Protein AF-C5CED4-F1 (afdb_monomer_lite)

Radius of gyration: 12.32 Å; chains: 1; bounding box: 42×23×26 Å

Sequence (90 aa):
MDDVLDLDAVIVVAQSEAYNCAKLLRNNDIFCKLFPTPPSVFPGCSLALAVSSLKLQKAMQILRNEDMKVIKYSYLEGNIIESFYESSWY

Secondary structure (DSSP, 8-state):
---GGG--EEEEE-TTTHHHHHHHHHHTT--EEEEEPPTTTSSSS-EEEEE-HHHHHHHHHHHHHTT--EEEEEE-SS-TTHHHHTT---

Structure (mmCIF, N/CA/C/O backbone):
data_AF-C5CED4-F1
#
_entry.id   AF-C5CED4-F1
#
loop_
_atom_site.group_PDB
_atom_site.id
_atom_site.type_symbol
_atom_site.label_atom_id
_atom_site.label_alt_id
_atom_site.label_comp_id
_atom_site.label_asym_id
_atom_site.label_entity_id
_atom_site.label_seq_id
_atom_site.pdbx_PDB_ins_code
_atom_site.Cartn_x
_atom_site.Cartn_y
_atom_site.Cartn_z
_atom_site.occupancy
_atom_site.B_iso_or_equiv
_atom_site.auth_seq_id
_atom_site.auth_comp_id
_atom_site.auth_asym_id
_atom_site.auth_atom_id
_atom_site.pdbx_PDB_model_num
ATOM 1 N N . MET A 1 1 ? 0.614 -10.362 -14.230 1.00 55.75 1 MET A N 1
ATOM 2 C CA . MET A 1 1 ? 0.859 -10.741 -12.826 1.00 55.75 1 MET A CA 1
ATOM 3 C C . MET A 1 1 ? 1.641 -9.573 -12.273 1.00 55.75 1 MET A C 1
ATOM 5 O O . MET A 1 1 ? 2.700 -9.325 -12.824 1.00 55.75 1 MET A O 1
ATOM 9 N N . ASP A 1 2 ? 1.059 -8.780 -11.373 1.00 68.94 2 ASP A N 1
ATOM 10 C CA . ASP A 1 2 ? 1.721 -7.557 -10.891 1.00 68.94 2 ASP A CA 1
ATOM 11 C C . ASP A 1 2 ? 2.927 -7.938 -10.022 1.00 68.94 2 ASP A C 1
ATOM 13 O O . ASP A 1 2 ? 2.810 -8.830 -9.172 1.00 68.94 2 ASP A O 1
ATOM 17 N N . ASP A 1 3 ? 4.062 -7.277 -10.235 1.00 83.62 3 ASP A N 1
ATOM 18 C CA . ASP A 1 3 ? 5.283 -7.454 -9.454 1.00 83.62 3 ASP A CA 1
ATOM 19 C C . ASP A 1 3 ? 5.412 -6.352 -8.385 1.00 83.62 3 ASP A C 1
ATOM 21 O O . ASP A 1 3 ? 4.745 -5.319 -8.414 1.00 83.62 3 ASP A O 1
ATOM 25 N N . VAL A 1 4 ? 6.280 -6.561 -7.396 1.00 82.75 4 VAL A N 1
ATOM 26 C CA . VAL A 1 4 ? 6.635 -5.542 -6.395 1.00 82.75 4 VAL A CA 1
ATOM 27 C C . VAL A 1 4 ? 7.229 -4.301 -7.055 1.00 82.75 4 VAL A C 1
ATOM 29 O O . VAL A 1 4 ? 7.045 -3.199 -6.546 1.00 82.75 4 VAL A O 1
ATOM 32 N N . LEU A 1 5 ? 7.917 -4.489 -8.182 1.00 86.50 5 LEU A N 1
ATOM 33 C CA . LEU A 1 5 ? 8.506 -3.411 -8.972 1.00 86.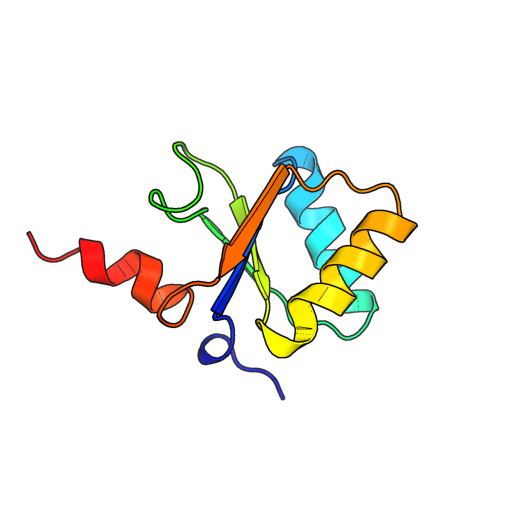50 5 LEU A CA 1
ATOM 34 C C . LEU A 1 5 ? 7.453 -2.505 -9.628 1.00 86.50 5 LEU A C 1
ATOM 36 O O . LEU A 1 5 ? 7.773 -1.372 -9.966 1.00 86.50 5 LEU A O 1
ATOM 40 N N . ASP A 1 6 ? 6.200 -2.956 -9.735 1.00 89.19 6 ASP A N 1
ATOM 41 C CA . ASP A 1 6 ? 5.091 -2.174 -10.299 1.00 89.19 6 ASP A CA 1
ATOM 42 C C . ASP A 1 6 ? 4.345 -1.340 -9.236 1.00 89.19 6 ASP A C 1
ATOM 44 O O . ASP A 1 6 ? 3.318 -0.720 -9.524 1.00 89.19 6 ASP A O 1
ATOM 48 N N . LEU A 1 7 ? 4.804 -1.368 -7.978 1.00 92.38 7 LEU A N 1
ATOM 49 C CA . LEU A 1 7 ? 4.189 -0.648 -6.865 1.00 92.38 7 LEU A CA 1
ATOM 50 C C . LEU A 1 7 ? 4.804 0.748 -6.732 1.00 92.38 7 LEU A C 1
ATOM 52 O O . LEU A 1 7 ? 5.818 0.923 -6.065 1.00 92.38 7 LEU A O 1
ATOM 56 N N . ASP A 1 8 ? 4.166 1.737 -7.338 1.00 93.12 8 ASP A N 1
ATOM 57 C CA . ASP A 1 8 ? 4.595 3.139 -7.452 1.00 93.12 8 ASP A CA 1
ATOM 58 C C . ASP A 1 8 ? 3.616 4.117 -6.767 1.00 93.12 8 ASP A C 1
ATOM 60 O O . ASP A 1 8 ? 3.717 5.335 -6.904 1.00 93.12 8 ASP A O 1
ATOM 64 N N . ALA A 1 9 ? 2.645 3.609 -6.006 1.00 93.56 9 ALA A N 1
ATOM 65 C CA . ALA A 1 9 ? 1.730 4.423 -5.217 1.00 93.56 9 ALA A CA 1
ATOM 66 C C . ALA A 1 9 ? 1.550 3.866 -3.805 1.00 93.56 9 ALA A C 1
ATOM 68 O O . ALA A 1 9 ? 1.579 2.658 -3.569 1.00 93.56 9 ALA A O 1
ATOM 69 N N . VAL A 1 10 ? 1.318 4.766 -2.852 1.00 93.81 10 VAL A N 1
ATOM 70 C CA . VAL A 1 10 ? 1.124 4.430 -1.441 1.00 93.81 10 VAL A CA 1
ATOM 71 C C . VAL A 1 10 ? -0.169 5.008 -0.897 1.00 93.81 10 VAL A C 1
ATOM 73 O O . VAL A 1 10 ? -0.521 6.156 -1.166 1.00 93.81 10 VAL A O 1
ATOM 76 N N . ILE A 1 11 ? -0.855 4.214 -0.080 1.00 94.69 11 ILE A N 1
ATOM 77 C CA . ILE A 1 11 ? -2.046 4.606 0.668 1.00 94.69 11 ILE A CA 1
ATOM 78 C C . ILE A 1 11 ? -1.736 4.449 2.155 1.00 94.69 11 ILE A C 1
ATOM 80 O O . ILE A 1 11 ? -1.457 3.353 2.642 1.00 94.69 11 ILE A O 1
ATOM 84 N N . VAL A 1 12 ? -1.788 5.558 2.879 1.00 93.19 12 VAL A N 1
ATOM 85 C CA . VAL A 1 12 ? -1.602 5.626 4.325 1.00 93.19 12 VAL A CA 1
ATOM 86 C C . VAL A 1 12 ? -2.968 5.517 4.989 1.00 93.19 12 VAL A C 1
ATOM 88 O O . VAL A 1 12 ? -3.862 6.331 4.745 1.00 93.19 12 VAL A O 1
ATOM 91 N N . VAL A 1 13 ? -3.114 4.517 5.848 1.00 92.81 13 VAL A N 1
ATOM 92 C CA . VAL A 1 13 ? -4.302 4.253 6.672 1.00 92.81 13 VAL A CA 1
ATOM 93 C C . VAL A 1 13 ? -3.889 4.202 8.142 1.00 92.81 13 VAL A C 1
ATOM 95 O O . VAL A 1 13 ? -2.699 4.286 8.460 1.00 92.81 13 VAL A O 1
ATOM 98 N N . ALA A 1 14 ? -4.845 4.065 9.061 1.00 90.12 14 ALA A N 1
ATOM 99 C CA . ALA A 1 14 ? -4.500 3.826 10.457 1.00 90.12 14 ALA A CA 1
ATOM 100 C C . ALA A 1 14 ? -3.681 2.529 10.586 1.00 90.12 14 ALA A C 1
ATOM 102 O O . ALA A 1 14 ? -4.011 1.506 9.986 1.00 90.12 14 ALA A O 1
ATOM 103 N N . GLN A 1 15 ? -2.615 2.544 11.390 1.00 88.94 15 GLN A N 1
ATOM 104 C CA . GLN A 1 15 ? -1.720 1.387 11.526 1.00 88.94 15 GLN A CA 1
ATOM 105 C C . GLN A 1 15 ? -2.453 0.131 12.023 1.00 88.94 15 GLN A C 1
ATOM 107 O O . GLN A 1 15 ? -2.156 -0.974 11.573 1.00 88.94 15 GLN A O 1
ATOM 112 N N . SER A 1 16 ? -3.452 0.306 12.893 1.00 90.56 16 SER A N 1
ATOM 113 C CA . SER A 1 16 ? -4.342 -0.760 13.366 1.00 90.56 16 SER A CA 1
ATOM 114 C C . SER A 1 16 ? -5.177 -1.403 12.252 1.00 90.56 16 SER A C 1
ATOM 116 O O . SER A 1 16 ? -5.617 -2.539 12.399 1.00 90.56 16 SER A O 1
ATOM 118 N N . GLU A 1 17 ? -5.388 -0.703 11.136 1.00 91.69 17 GLU A N 1
ATOM 119 C CA . GLU A 1 17 ? -6.234 -1.130 10.016 1.00 91.69 17 GLU A CA 1
ATOM 120 C C . GLU A 1 17 ? -5.426 -1.577 8.793 1.00 91.69 17 GLU A C 1
ATOM 122 O O . GLU A 1 17 ? -5.979 -2.210 7.894 1.00 91.69 17 GLU A O 1
ATOM 127 N N . ALA A 1 18 ? -4.117 -1.304 8.757 1.00 92.75 18 ALA A N 1
ATOM 128 C CA . ALA A 1 18 ? -3.254 -1.552 7.602 1.00 92.75 18 ALA A CA 1
ATOM 129 C C . ALA A 1 18 ? -3.328 -3.002 7.098 1.00 92.75 18 ALA A C 1
ATOM 131 O O . ALA A 1 18 ? -3.454 -3.246 5.897 1.00 92.75 18 ALA A O 1
ATOM 132 N N . TYR A 1 19 ? -3.320 -3.978 8.009 1.00 93.75 19 TYR A N 1
ATOM 133 C CA . TYR A 1 19 ? -3.444 -5.388 7.639 1.00 93.75 19 TYR A CA 1
ATOM 134 C C . TYR A 1 19 ? -4.817 -5.726 7.040 1.00 93.75 19 TYR A C 1
ATOM 136 O O . TYR A 1 19 ? -4.894 -6.409 6.016 1.00 93.75 19 TYR A O 1
ATOM 144 N N . ASN A 1 20 ? -5.897 -5.220 7.639 1.00 94.62 20 ASN A N 1
ATOM 145 C CA . ASN A 1 20 ? -7.258 -5.468 7.163 1.00 94.62 20 ASN A CA 1
ATOM 146 C C . ASN A 1 20 ? -7.492 -4.817 5.798 1.00 94.62 20 ASN A C 1
ATOM 148 O O . ASN A 1 20 ? -8.021 -5.467 4.899 1.00 94.62 20 ASN A O 1
ATOM 152 N N . CYS A 1 21 ? -7.004 -3.591 5.607 1.00 95.75 21 CYS A N 1
ATOM 153 C CA . CYS A 1 21 ? -7.030 -2.906 4.320 1.00 95.75 21 CYS A CA 1
ATOM 154 C C . CYS A 1 21 ? -6.249 -3.690 3.253 1.00 95.75 21 CYS A C 1
ATOM 156 O O . CY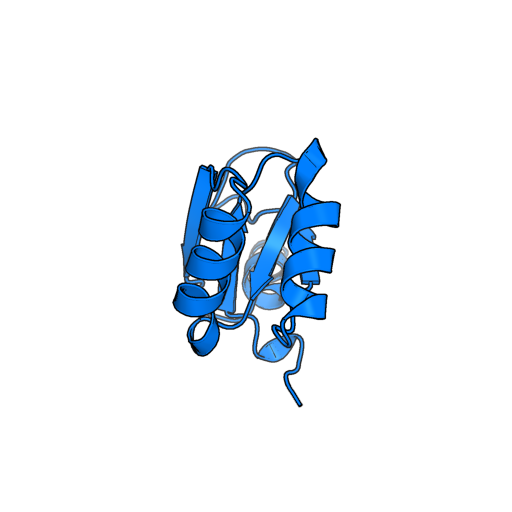S A 1 21 ? -6.751 -3.893 2.150 1.00 95.75 21 CYS A O 1
ATOM 158 N N . ALA A 1 22 ? -5.057 -4.208 3.578 1.00 95.62 22 ALA A N 1
ATOM 159 C CA . ALA A 1 22 ? -4.279 -5.026 2.645 1.00 95.62 22 ALA A CA 1
ATOM 160 C C . ALA A 1 22 ? -5.023 -6.308 2.249 1.00 95.62 22 ALA A C 1
ATOM 162 O O . ALA A 1 22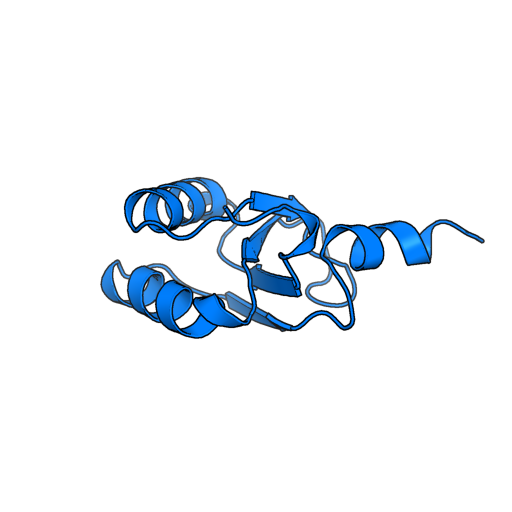 ? -5.049 -6.689 1.080 1.00 95.62 22 ALA A O 1
ATOM 163 N N . LYS A 1 23 ? -5.642 -6.983 3.222 1.00 95.75 23 LYS A N 1
ATOM 164 C CA . LYS A 1 23 ? -6.443 -8.185 2.972 1.00 95.75 23 LYS A CA 1
ATOM 165 C C . LYS A 1 23 ? -7.651 -7.874 2.088 1.00 95.75 23 LYS A C 1
ATOM 167 O O . LYS A 1 23 ? -7.910 -8.610 1.143 1.00 95.75 23 LYS A O 1
ATOM 172 N N . LEU A 1 24 ? -8.349 -6.777 2.365 1.00 96.19 24 LEU A N 1
ATOM 173 C CA . LEU A 1 24 ? -9.503 -6.331 1.592 1.00 96.19 24 LEU A CA 1
ATOM 174 C C . LEU A 1 24 ? -9.136 -6.048 0.128 1.00 96.19 24 LEU A C 1
ATOM 176 O O . LEU A 1 24 ? -9.821 -6.525 -0.774 1.00 96.19 24 LEU A O 1
ATOM 180 N N . LEU A 1 25 ? -8.036 -5.333 -0.116 1.00 96.00 25 LEU A N 1
ATOM 181 C CA . LEU A 1 25 ? -7.553 -5.054 -1.471 1.00 96.00 25 LEU A CA 1
ATOM 182 C C . LEU A 1 25 ? -7.200 -6.344 -2.223 1.00 96.00 25 LEU A C 1
ATOM 184 O O . LEU A 1 25 ? -7.632 -6.530 -3.360 1.00 96.00 25 LEU A O 1
ATOM 188 N N . ARG A 1 26 ? -6.499 -7.276 -1.567 1.00 95.12 26 ARG A N 1
ATOM 189 C CA . ARG A 1 26 ? -6.144 -8.577 -2.159 1.00 95.12 26 ARG A CA 1
ATOM 190 C C . ARG A 1 26 ? -7.363 -9.430 -2.489 1.00 95.12 26 ARG A C 1
ATOM 192 O O . ARG A 1 26 ? -7.387 -10.052 -3.542 1.00 95.12 26 ARG A O 1
ATOM 199 N N . ASN A 1 27 ? -8.381 -9.421 -1.629 1.00 96.00 27 ASN A N 1
ATOM 200 C CA . ASN A 1 27 ? -9.648 -10.113 -1.877 1.00 96.00 27 ASN A CA 1
ATOM 201 C C . ASN A 1 27 ? -10.432 -9.528 -3.068 1.00 96.00 27 ASN A C 1
ATOM 203 O O . ASN A 1 27 ? -11.351 -10.174 -3.556 1.00 96.00 27 ASN A O 1
ATOM 207 N N . ASN A 1 28 ? -10.079 -8.322 -3.524 1.00 95.00 28 ASN A N 1
ATOM 208 C CA . ASN A 1 28 ? -10.675 -7.633 -4.670 1.00 95.00 28 ASN A CA 1
ATOM 209 C C . ASN A 1 28 ? -9.717 -7.567 -5.883 1.00 95.00 28 ASN A C 1
ATOM 211 O O . ASN A 1 28 ? -9.802 -6.645 -6.705 1.00 95.00 28 ASN A O 1
ATOM 215 N N . ASP A 1 29 ? -8.779 -8.517 -5.975 1.00 93.88 29 ASP A N 1
ATOM 216 C CA . ASP A 1 29 ? -7.802 -8.655 -7.067 1.00 93.88 29 ASP A CA 1
ATOM 217 C C . ASP A 1 29 ? -6.881 -7.435 -7.257 1.00 93.88 29 ASP A C 1
ATOM 219 O O . ASP A 1 29 ? -6.370 -7.156 -8.351 1.00 93.88 29 ASP A O 1
ATOM 223 N N . ILE A 1 30 ? -6.647 -6.681 -6.180 1.00 94.69 30 ILE A N 1
ATOM 224 C CA . ILE A 1 30 ? -5.635 -5.627 -6.146 1.00 94.69 30 ILE A CA 1
ATOM 225 C C . ILE A 1 30 ? -4.398 -6.183 -5.461 1.00 94.69 30 ILE A C 1
ATOM 227 O O . ILE A 1 30 ? -4.377 -6.424 -4.251 1.00 94.69 30 ILE A O 1
ATOM 231 N N . PHE A 1 31 ? -3.344 -6.371 -6.251 1.00 93.81 31 PHE A N 1
ATOM 232 C CA . PHE A 1 31 ? -2.039 -6.691 -5.708 1.00 93.81 31 PHE A CA 1
ATOM 233 C C . PHE A 1 31 ? -1.547 -5.516 -4.863 1.00 93.81 31 PHE A C 1
ATOM 235 O O . PHE A 1 31 ? -1.451 -4.381 -5.331 1.00 93.81 31 PHE A O 1
ATOM 242 N N . CYS A 1 32 ? -1.274 -5.797 -3.594 1.00 93.75 32 CYS A N 1
ATOM 243 C CA . CYS A 1 32 ? -0.757 -4.811 -2.666 1.00 93.75 32 CYS A CA 1
ATOM 244 C C . CYS A 1 32 ? 0.190 -5.455 -1.655 1.00 93.75 32 CYS A C 1
ATOM 246 O O . CYS A 1 32 ? 0.028 -6.614 -1.232 1.00 93.75 32 CYS A O 1
ATOM 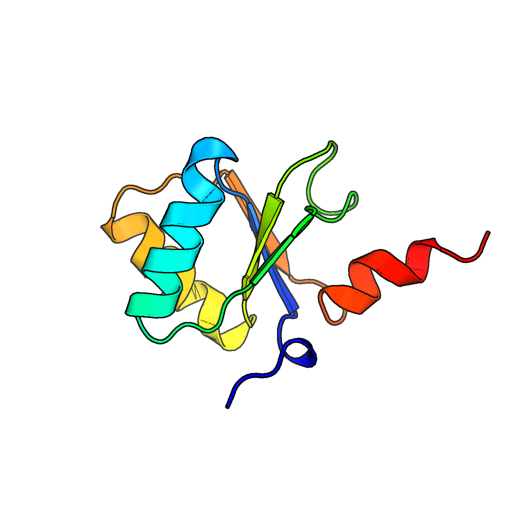248 N N . LYS A 1 33 ? 1.156 -4.668 -1.195 1.00 93.75 33 LYS A N 1
ATOM 249 C CA . LYS A 1 33 ? 2.074 -5.045 -0.119 1.00 93.75 33 LYS A CA 1
ATOM 250 C C . LYS A 1 33 ? 2.104 -3.967 0.949 1.00 93.75 33 LYS A C 1
ATOM 252 O O . LYS A 1 33 ? 1.827 -2.807 0.681 1.00 93.75 33 LYS A O 1
ATOM 257 N N . LEU A 1 34 ? 2.402 -4.383 2.172 1.00 92.38 34 LEU A N 1
ATOM 258 C CA . LEU A 1 34 ? 2.654 -3.449 3.256 1.00 92.38 34 LEU A CA 1
ATOM 259 C C . LEU A 1 34 ? 4.134 -3.113 3.247 1.00 92.38 34 LEU A C 1
ATOM 261 O O . LEU A 1 34 ? 4.969 -4.017 3.250 1.00 92.38 34 LEU A O 1
ATOM 265 N N . PHE A 1 35 ? 4.423 -1.824 3.249 1.00 89.81 35 PHE A N 1
ATOM 266 C CA . PHE A 1 35 ? 5.761 -1.287 3.411 1.00 89.81 35 PHE A CA 1
ATOM 267 C C . PHE A 1 35 ? 5.756 -0.324 4.593 1.00 89.81 35 PHE A C 1
ATOM 269 O O . PHE A 1 35 ? 4.690 0.182 4.964 1.00 89.81 35 PHE A O 1
ATOM 276 N N . PRO A 1 36 ? 6.919 -0.037 5.197 1.00 87.75 36 PRO A N 1
ATOM 277 C CA . PRO A 1 36 ? 7.053 1.193 5.960 1.00 87.75 36 PRO A CA 1
ATOM 278 C C . PRO A 1 36 ? 6.570 2.367 5.093 1.00 87.75 36 PRO A C 1
ATOM 280 O O . PRO A 1 36 ? 6.616 2.299 3.863 1.00 87.75 36 PRO A O 1
ATOM 283 N N . THR A 1 37 ? 6.053 3.431 5.693 1.00 83.19 37 THR A N 1
ATOM 284 C CA . THR A 1 37 ? 5.705 4.627 4.920 1.00 83.19 37 THR A CA 1
ATOM 285 C C . THR A 1 37 ? 6.981 5.416 4.634 1.00 83.19 37 THR A C 1
ATOM 287 O O . THR A 1 37 ? 7.726 5.683 5.581 1.00 83.19 37 THR A O 1
ATOM 290 N N . PRO A 1 38 ? 7.269 5.794 3.373 1.00 79.12 38 PRO A N 1
ATOM 291 C CA . PRO A 1 38 ? 8.438 6.611 3.076 1.00 79.12 38 PRO A CA 1
ATOM 292 C C . PRO A 1 38 ? 8.398 7.921 3.883 1.00 79.12 38 PRO A C 1
ATOM 294 O O . PRO A 1 38 ? 7.330 8.547 3.945 1.00 79.12 38 PRO A O 1
ATOM 297 N N . PRO A 1 39 ? 9.521 8.378 4.472 1.00 77.06 39 PRO A N 1
ATOM 298 C CA . PRO A 1 39 ? 9.552 9.612 5.263 1.00 77.06 39 PRO A CA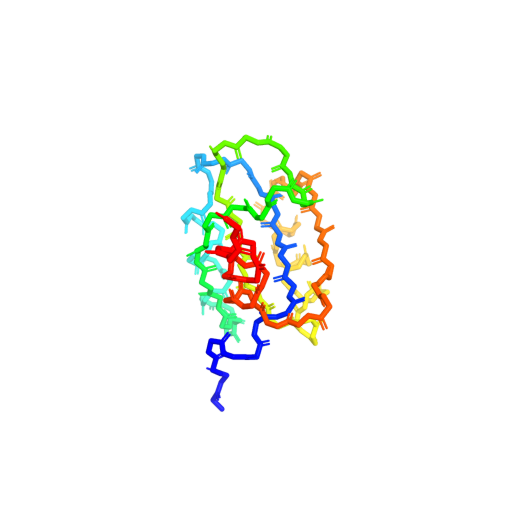 1
ATOM 299 C C . PRO A 1 39 ? 9.083 10.849 4.483 1.00 77.06 39 PRO A C 1
ATOM 301 O O . PRO A 1 39 ? 8.495 11.760 5.061 1.00 77.06 39 PRO A O 1
ATOM 304 N N . SER A 1 40 ? 9.297 10.856 3.162 1.00 75.44 40 SER A N 1
ATOM 305 C CA . SER A 1 40 ? 8.813 11.886 2.233 1.00 75.44 40 SER A CA 1
ATOM 306 C C . SER A 1 40 ? 7.283 11.940 2.133 1.00 75.44 40 SER A C 1
ATOM 308 O O . SER A 1 40 ? 6.706 12.994 1.865 1.00 75.44 40 SER A O 1
ATOM 310 N N . VAL A 1 41 ? 6.601 10.818 2.380 1.00 73.00 41 VAL A N 1
ATOM 311 C CA . VAL A 1 41 ? 5.143 10.698 2.287 1.00 73.00 41 VAL A CA 1
ATOM 312 C C . VAL A 1 41 ? 4.480 10.941 3.638 1.00 73.00 41 VAL A C 1
ATOM 314 O O . VAL A 1 41 ? 3.484 11.669 3.698 1.00 73.00 41 VAL A O 1
ATOM 317 N N . PHE A 1 42 ? 5.001 10.365 4.720 1.00 75.75 42 PHE A N 1
ATOM 318 C CA . PHE A 1 42 ? 4.458 10.561 6.062 1.00 75.75 42 PHE A CA 1
ATOM 319 C C . PHE A 1 42 ? 5.577 10.498 7.111 1.00 75.75 42 PHE A C 1
ATOM 321 O O . PHE A 1 42 ? 6.253 9.472 7.205 1.00 75.75 42 PHE A O 1
ATOM 328 N N . PRO A 1 43 ? 5.777 11.553 7.920 1.00 68.56 43 PRO A N 1
ATOM 329 C CA . PRO A 1 43 ? 6.801 11.539 8.954 1.00 68.56 43 PRO A CA 1
ATOM 330 C C . PRO A 1 43 ? 6.416 10.576 10.090 1.00 68.56 43 PRO A C 1
ATOM 332 O O . PRO A 1 43 ? 5.315 10.648 10.634 1.00 68.56 43 PRO A O 1
ATOM 335 N N . GLY A 1 44 ? 7.345 9.693 10.471 1.00 71.00 44 GLY A N 1
ATOM 336 C CA . GLY A 1 44 ? 7.199 8.750 11.588 1.00 71.00 44 GLY A CA 1
ATOM 337 C C . GLY A 1 44 ? 7.072 7.278 11.174 1.00 71.00 44 GLY A C 1
ATOM 338 O O . GLY A 1 44 ? 6.817 6.951 10.016 1.00 71.00 44 GLY A O 1
ATOM 339 N N . CYS A 1 45 ? 7.251 6.369 12.139 1.00 71.25 45 CYS A N 1
ATOM 340 C CA . CYS A 1 45 ? 7.186 4.920 11.922 1.00 71.25 45 CYS A CA 1
ATOM 341 C C . CYS A 1 45 ? 5.738 4.458 11.700 1.00 71.25 45 CYS A C 1
ATOM 343 O O . CYS A 1 45 ? 5.051 4.064 12.640 1.00 71.25 45 CYS A O 1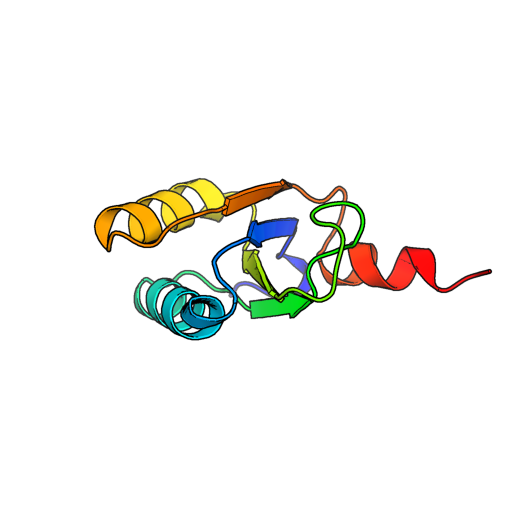
ATOM 345 N N . SER A 1 46 ? 5.273 4.508 10.455 1.00 84.06 46 SER A N 1
ATOM 346 C CA . SER A 1 46 ? 3.958 4.009 10.043 1.00 84.06 46 SER A CA 1
ATOM 347 C C . SER A 1 46 ? 4.089 2.992 8.909 1.00 84.06 46 SER A C 1
ATOM 349 O O . SER A 1 46 ? 5.164 2.831 8.331 1.00 84.06 46 SER A O 1
ATOM 351 N N . LEU A 1 47 ? 2.999 2.279 8.621 1.00 89.56 47 LEU A N 1
ATOM 352 C CA . LEU A 1 47 ? 2.902 1.366 7.485 1.00 89.56 47 LEU A CA 1
ATOM 353 C C . LEU A 1 47 ? 1.970 1.958 6.430 1.00 89.56 47 LEU A C 1
ATOM 355 O O . LEU A 1 47 ? 0.914 2.500 6.764 1.00 89.56 47 LEU A O 1
ATOM 359 N N . ALA A 1 48 ? 2.331 1.773 5.167 1.00 91.50 48 ALA A N 1
ATOM 360 C CA . ALA A 1 48 ? 1.518 2.130 4.020 1.00 91.50 48 ALA A CA 1
ATOM 361 C C . ALA A 1 48 ? 1.222 0.901 3.157 1.00 91.50 48 ALA A C 1
ATOM 363 O O . ALA A 1 48 ? 1.993 -0.061 3.088 1.00 91.50 48 ALA A O 1
ATOM 364 N N . LEU A 1 49 ? 0.082 0.951 2.480 1.00 94.31 49 LEU A N 1
ATOM 365 C CA . LEU A 1 49 ? -0.294 0.008 1.439 1.00 94.31 49 LEU A CA 1
ATOM 366 C C . LEU A 1 49 ? 0.347 0.477 0.138 1.00 94.31 49 LEU A C 1
ATOM 368 O O . LEU A 1 49 ? -0.053 1.507 -0.398 1.00 94.31 49 LEU A O 1
ATOM 372 N N . ALA A 1 50 ? 1.317 -0.272 -0.365 1.00 94.81 50 ALA A N 1
ATOM 373 C CA . ALA A 1 50 ? 1.880 -0.059 -1.686 1.00 94.81 50 ALA A CA 1
ATOM 374 C C . ALA A 1 50 ? 1.013 -0.773 -2.731 1.00 94.81 50 ALA A C 1
ATOM 376 O O . ALA A 1 50 ? 0.729 -1.970 -2.597 1.00 94.81 50 ALA A O 1
ATOM 377 N N . VAL A 1 51 ? 0.585 -0.027 -3.744 1.00 95.19 51 VAL A N 1
ATOM 378 C CA . VAL A 1 51 ? -0.246 -0.463 -4.873 1.00 95.19 51 VAL A CA 1
ATOM 379 C C . VAL A 1 51 ? 0.332 0.109 -6.166 1.00 95.19 51 VAL A C 1
ATOM 381 O O . VAL A 1 51 ? 1.067 1.091 -6.133 1.00 95.19 51 VAL A O 1
ATOM 384 N N . SER A 1 52 ? -0.031 -0.470 -7.308 1.00 94.75 52 SER A N 1
ATOM 385 C CA . SER A 1 52 ? 0.208 0.192 -8.592 1.00 94.75 52 SER A CA 1
ATOM 386 C C . SER A 1 52 ? -0.696 1.423 -8.724 1.00 94.75 52 SER A C 1
ATOM 388 O O . SER A 1 52 ? -1.896 1.362 -8.427 1.00 94.75 52 SER A O 1
ATOM 390 N N . SER A 1 53 ? -0.144 2.525 -9.216 1.00 93.38 53 SER A N 1
ATOM 391 C CA . SER A 1 53 ? -0.811 3.788 -9.528 1.00 93.38 53 SER A CA 1
ATOM 392 C C . SER A 1 53 ? -2.001 3.582 -10.465 1.00 93.38 53 SER A C 1
ATOM 394 O O . SER A 1 53 ? -3.061 4.174 -10.256 1.00 93.38 53 SER A O 1
ATOM 396 N N . LEU A 1 54 ? -1.892 2.637 -11.406 1.00 93.94 54 LEU A N 1
ATOM 397 C CA . LEU A 1 54 ? -2.969 2.221 -12.312 1.00 93.94 54 LEU A CA 1
ATOM 398 C C . LEU A 1 54 ? -4.199 1.679 -11.568 1.00 93.94 54 LEU A C 1
ATOM 400 O O . LEU A 1 54 ? -5.326 1.772 -12.056 1.00 93.94 54 LEU A O 1
ATOM 404 N N . LYS A 1 55 ? -3.997 1.103 -10.379 1.00 94.56 55 LYS A N 1
ATOM 405 C CA . LYS A 1 55 ? -5.051 0.520 -9.536 1.00 94.56 55 LYS A CA 1
ATOM 406 C C . LYS A 1 55 ? -5.408 1.396 -8.336 1.00 94.56 55 LYS A C 1
ATOM 408 O O . LYS A 1 55 ? -6.335 1.048 -7.604 1.00 94.56 55 LYS A O 1
ATOM 413 N N . LEU A 1 56 ? -4.738 2.534 -8.147 1.00 94.19 56 LEU A N 1
ATOM 414 C CA . LEU A 1 56 ? -4.912 3.400 -6.981 1.00 94.19 56 LEU A CA 1
ATOM 415 C C . LEU A 1 56 ? -6.358 3.885 -6.830 1.00 94.19 56 LEU A C 1
ATOM 417 O O . LEU A 1 56 ? -6.929 3.773 -5.749 1.00 94.19 56 LEU A O 1
ATOM 421 N N . GLN A 1 57 ? -6.984 4.369 -7.908 1.00 94.44 57 GLN A N 1
ATOM 422 C CA . GLN A 1 57 ? -8.376 4.833 -7.845 1.00 94.44 57 GLN A CA 1
ATOM 423 C C . GLN A 1 57 ? -9.341 3.714 -7.437 1.00 94.44 57 GLN A C 1
ATOM 425 O O . GLN A 1 57 ? -10.191 3.917 -6.569 1.00 94.44 57 GLN A O 1
ATOM 430 N N . LYS A 1 58 ? -9.172 2.513 -8.007 1.00 95.12 58 LYS A N 1
ATOM 431 C CA . LYS A 1 58 ? -9.982 1.341 -7.652 1.00 95.12 58 LYS A CA 1
ATOM 432 C C . LYS A 1 58 ? -9.760 0.943 -6.188 1.00 95.12 58 LYS A C 1
ATOM 434 O O . LYS A 1 58 ? -10.726 0.675 -5.480 1.00 95.12 58 LYS A O 1
ATOM 439 N N . ALA A 1 59 ? -8.511 0.957 -5.719 1.00 95.31 59 ALA A N 1
ATOM 440 C CA . ALA A 1 59 ? -8.167 0.672 -4.327 1.00 95.31 59 ALA A CA 1
ATOM 441 C C . ALA A 1 59 ? -8.829 1.666 -3.362 1.00 95.31 59 ALA A C 1
ATOM 443 O O . ALA A 1 59 ? -9.465 1.253 -2.396 1.00 95.31 59 ALA A O 1
ATOM 444 N N . MET A 1 60 ? -8.755 2.965 -3.660 1.00 95.25 60 MET A N 1
ATOM 445 C CA . MET A 1 60 ? -9.401 4.019 -2.872 1.00 95.25 60 MET A CA 1
ATOM 446 C C . MET A 1 60 ? -10.921 3.846 -2.809 1.00 95.25 60 MET A C 1
ATOM 448 O O . MET A 1 60 ? -11.519 4.041 -1.752 1.00 95.25 60 MET A O 1
ATOM 452 N N . GLN A 1 61 ? -11.549 3.457 -3.921 1.00 95.56 61 GLN A N 1
ATOM 453 C CA . GLN A 1 61 ? -12.986 3.197 -3.963 1.00 95.56 61 GLN A CA 1
ATOM 454 C C . GLN A 1 61 ? -13.377 1.994 -3.095 1.00 95.56 61 GLN A C 1
ATOM 456 O O . GLN A 1 61 ? -14.338 2.091 -2.340 1.00 95.56 61 GLN A O 1
ATOM 461 N N . ILE A 1 62 ? -12.621 0.892 -3.155 1.00 96.12 62 ILE A N 1
ATOM 462 C CA . ILE A 1 62 ? -12.857 -0.292 -2.311 1.00 96.12 62 ILE A CA 1
ATOM 463 C C . ILE A 1 62 ? -12.730 0.062 -0.828 1.00 96.12 62 ILE A C 1
ATOM 465 O O . ILE A 1 62 ? -13.620 -0.261 -0.050 1.00 96.12 62 ILE A O 1
ATOM 469 N N . LEU A 1 63 ? -11.659 0.764 -0.442 1.00 95.12 63 LEU A N 1
ATOM 470 C CA . LEU A 1 63 ? -11.454 1.181 0.948 1.00 95.12 63 LEU A CA 1
ATOM 471 C C . LEU A 1 63 ? -12.594 2.081 1.436 1.00 95.12 63 LEU A C 1
ATOM 473 O O . LEU A 1 63 ? -13.105 1.884 2.532 1.00 95.12 63 LEU A O 1
ATOM 477 N N . ARG A 1 64 ? -13.037 3.026 0.601 1.00 93.75 64 ARG A N 1
ATOM 478 C CA . ARG A 1 64 ? -14.144 3.927 0.936 1.00 93.75 64 ARG A CA 1
ATOM 479 C C . ARG A 1 64 ? -15.481 3.199 1.081 1.00 93.75 64 ARG A C 1
ATOM 481 O O . ARG A 1 64 ? -16.260 3.572 1.947 1.00 93.75 64 ARG A O 1
ATOM 488 N N . ASN A 1 65 ? -15.757 2.206 0.237 1.00 94.44 65 ASN A N 1
ATOM 489 C CA . ASN A 1 65 ? -17.004 1.438 0.295 1.00 94.44 65 ASN A CA 1
ATOM 490 C C . ASN A 1 65 ? -17.122 0.595 1.575 1.00 94.44 65 ASN A C 1
ATOM 492 O O . ASN A 1 65 ? -18.231 0.292 1.993 1.00 94.44 65 ASN A O 1
ATOM 496 N N . GLU A 1 66 ? -15.991 0.242 2.183 1.00 92.06 66 GLU A N 1
ATOM 497 C CA . GLU A 1 66 ? -15.903 -0.528 3.430 1.00 92.06 66 GLU A CA 1
ATOM 498 C C . GLU A 1 66 ? -15.625 0.376 4.649 1.00 92.06 66 GLU A C 1
ATOM 500 O O . GLU A 1 66 ? -15.115 -0.090 5.666 1.00 92.06 66 GLU A O 1
ATOM 505 N N . ASP A 1 67 ? -15.901 1.684 4.531 1.00 91.31 67 ASP A N 1
ATOM 506 C CA . ASP A 1 67 ? -15.707 2.708 5.572 1.00 91.31 67 ASP A CA 1
ATOM 507 C C . ASP A 1 67 ? -14.277 2.785 6.158 1.00 91.31 67 ASP A C 1
ATOM 509 O O . ASP A 1 67 ? -14.054 3.312 7.250 1.00 91.31 67 ASP A O 1
ATOM 513 N N . MET A 1 68 ? -13.267 2.326 5.411 1.00 90.81 68 MET A N 1
ATOM 514 C CA . MET A 1 68 ? -11.864 2.406 5.824 1.00 90.81 68 MET A CA 1
ATOM 515 C C . MET A 1 68 ? -11.331 3.828 5.637 1.00 90.81 68 MET A C 1
ATOM 517 O O . MET A 1 68 ? -11.377 4.406 4.544 1.00 90.81 68 MET A O 1
ATOM 521 N N . LYS A 1 69 ? -10.758 4.401 6.700 1.00 89.81 69 LYS A N 1
ATOM 522 C CA . LYS A 1 69 ? -10.262 5.779 6.671 1.00 89.81 69 LYS A CA 1
ATOM 523 C C . LYS A 1 69 ? -8.873 5.866 6.040 1.00 89.81 69 LYS A C 1
ATOM 525 O O . LYS A 1 69 ? -7.860 5.527 6.652 1.00 89.81 69 LYS A O 1
ATOM 530 N N . VAL A 1 70 ? -8.813 6.447 4.844 1.00 91.88 70 VAL A N 1
ATOM 531 C CA . VAL A 1 70 ? -7.546 6.849 4.223 1.00 91.88 70 VAL A CA 1
ATOM 532 C C . VAL A 1 70 ? -7.082 8.180 4.810 1.00 91.88 70 VAL A C 1
ATOM 534 O O . VAL A 1 70 ? -7.798 9.178 4.769 1.00 91.88 70 VAL A O 1
ATOM 537 N N . ILE A 1 71 ? -5.871 8.189 5.364 1.00 92.06 71 ILE A N 1
ATOM 538 C CA . ILE A 1 71 ? -5.231 9.370 5.955 1.00 92.06 71 ILE A CA 1
ATOM 539 C C . ILE A 1 71 ? -4.572 10.208 4.860 1.00 92.06 71 ILE A C 1
ATOM 541 O O . ILE A 1 71 ? -4.728 11.426 4.821 1.00 92.06 71 ILE A O 1
ATOM 545 N N . LYS A 1 72 ? -3.816 9.551 3.978 1.00 91.00 72 LYS A N 1
ATOM 546 C CA . LYS A 1 72 ? -3.085 10.179 2.875 1.00 91.00 72 LYS A CA 1
ATOM 547 C C . LYS A 1 72 ? -2.858 9.154 1.772 1.00 91.00 72 LYS A C 1
ATOM 549 O O . LYS A 1 72 ? -2.808 7.960 2.042 1.00 91.00 72 LYS A O 1
ATOM 554 N N . TYR A 1 73 ? -2.672 9.610 0.546 1.00 92.88 73 TYR A N 1
ATOM 555 C CA . TYR A 1 73 ? -2.098 8.800 -0.521 1.00 92.88 73 TYR A CA 1
ATOM 556 C C . TYR A 1 73 ? -1.074 9.634 -1.293 1.00 92.88 73 TYR A C 1
ATOM 558 O O . TYR A 1 73 ? -1.124 10.866 -1.253 1.00 92.88 73 TYR A O 1
ATOM 566 N N . SER A 1 74 ? -0.128 8.973 -1.950 1.00 91.19 74 SER A N 1
ATOM 567 C CA . SER A 1 74 ? 0.872 9.627 -2.792 1.00 91.19 74 SER A CA 1
ATOM 568 C C . SER A 1 74 ? 1.297 8.710 -3.925 1.00 91.19 74 SER A C 1
ATOM 570 O O . SER A 1 74 ? 1.314 7.490 -3.765 1.00 91.19 74 SER A O 1
ATOM 572 N N . TYR A 1 75 ? 1.683 9.322 -5.036 1.00 91.88 75 TYR A N 1
ATOM 573 C CA . TYR A 1 75 ? 2.487 8.673 -6.063 1.00 91.88 75 TYR A CA 1
ATOM 574 C C . TYR A 1 75 ? 3.961 8.776 -5.664 1.00 91.88 75 TYR A C 1
ATOM 576 O O . TYR A 1 75 ? 4.348 9.712 -4.953 1.00 91.88 75 TYR A O 1
ATOM 584 N N . LEU A 1 76 ? 4.747 7.797 -6.083 1.00 87.19 76 LEU A N 1
ATOM 585 C CA . LEU A 1 76 ? 6.195 7.758 -5.953 1.00 87.19 76 LEU A CA 1
ATOM 586 C C . LEU A 1 76 ? 6.807 8.023 -7.336 1.00 87.19 76 LEU A C 1
ATOM 588 O O . LEU A 1 76 ? 6.197 7.703 -8.352 1.00 87.19 76 LEU A O 1
ATOM 592 N N . GLU A 1 77 ? 7.988 8.641 -7.380 1.00 83.69 77 GLU A N 1
ATOM 593 C CA . GLU A 1 77 ? 8.693 8.913 -8.649 1.00 83.69 77 GLU A CA 1
ATOM 594 C C . GLU A 1 77 ? 9.262 7.637 -9.293 1.00 83.69 77 GLU A C 1
ATOM 596 O O . GLU A 1 77 ? 9.465 7.592 -10.504 1.00 83.69 77 GLU A O 1
ATOM 601 N N . GLY A 1 78 ? 9.457 6.595 -8.485 1.00 84.06 78 GLY A N 1
ATOM 602 C CA . GLY A 1 78 ? 9.853 5.251 -8.887 1.00 84.06 78 GLY A CA 1
ATOM 603 C C . GLY A 1 78 ? 9.067 4.202 -8.104 1.00 84.06 78 GLY A C 1
ATOM 604 O O . GLY A 1 78 ? 8.007 4.486 -7.539 1.00 84.06 78 GLY A O 1
ATOM 605 N N . ASN A 1 79 ? 9.581 2.979 -8.032 1.00 85.94 79 ASN A N 1
ATOM 606 C CA . ASN A 1 79 ? 8.901 1.941 -7.257 1.00 85.94 79 ASN A CA 1
ATOM 607 C C . ASN A 1 79 ? 9.100 2.133 -5.739 1.00 85.94 79 ASN A C 1
ATOM 609 O O . ASN A 1 79 ? 9.974 2.861 -5.261 1.00 85.94 79 ASN A O 1
ATOM 613 N N . ILE A 1 80 ? 8.282 1.437 -4.951 1.00 83.31 80 ILE A N 1
ATOM 614 C CA . ILE A 1 80 ? 8.305 1.513 -3.491 1.00 83.31 80 ILE A CA 1
ATOM 615 C C . ILE A 1 80 ? 9.683 1.177 -2.911 1.00 83.31 80 ILE A C 1
ATOM 617 O O . ILE A 1 80 ? 10.073 1.783 -1.920 1.00 83.31 80 ILE A O 1
ATOM 621 N N . ILE A 1 81 ? 10.448 0.272 -3.527 1.00 84.00 81 ILE A N 1
ATOM 622 C CA . ILE A 1 81 ? 11.787 -0.109 -3.060 1.00 84.00 81 ILE A CA 1
ATOM 623 C C . ILE A 1 81 ? 12.760 1.058 -3.264 1.00 84.00 81 ILE A C 1
ATOM 625 O O . ILE A 1 81 ? 13.431 1.459 -2.315 1.00 84.00 81 ILE A O 1
ATOM 629 N N . GLU A 1 82 ? 12.797 1.656 -4.454 1.00 81.31 82 GLU A N 1
ATOM 630 C CA . GLU A 1 82 ? 13.646 2.822 -4.755 1.00 81.31 82 GLU A CA 1
ATOM 631 C C . GLU A 1 82 ? 13.396 3.970 -3.773 1.00 81.31 82 GLU A C 1
ATOM 633 O O . GLU A 1 82 ? 14.345 4.507 -3.199 1.00 81.31 82 GLU A O 1
ATOM 638 N N . SER A 1 83 ? 12.123 4.238 -3.456 1.00 73.75 83 SER A N 1
ATOM 639 C CA . SER A 1 83 ? 11.741 5.281 -2.493 1.00 73.75 83 SER A CA 1
ATOM 640 C C . SER A 1 83 ? 12.300 5.079 -1.074 1.00 73.75 83 SER A C 1
ATOM 642 O O . SER A 1 83 ? 12.356 6.031 -0.296 1.00 73.75 83 SER A O 1
ATOM 644 N N . PHE A 1 84 ? 12.723 3.855 -0.730 1.00 67.94 84 PHE A N 1
ATOM 645 C CA . PHE A 1 84 ? 13.376 3.523 0.538 1.00 67.94 84 PHE A CA 1
ATOM 646 C C . PHE A 1 84 ? 14.902 3.505 0.456 1.00 67.94 84 PHE A C 1
ATOM 648 O O . PHE A 1 84 ? 15.572 3.936 1.396 1.00 67.94 84 PHE A O 1
ATOM 655 N N . TYR A 1 85 ? 15.463 2.975 -0.631 1.00 66.75 85 TYR A N 1
ATOM 656 C CA . TYR A 1 85 ? 16.895 2.685 -0.708 1.00 66.75 85 TYR A CA 1
ATOM 657 C C . TYR A 1 85 ? 17.732 3.808 -1.324 1.00 66.75 85 TYR A C 1
ATOM 659 O O . TYR A 1 85 ? 18.921 3.890 -1.013 1.00 66.75 85 TYR A O 1
ATOM 667 N N . GLU A 1 86 ? 17.146 4.733 -2.090 1.00 55.59 86 GLU A N 1
ATOM 668 C CA . GLU A 1 86 ? 17.896 5.897 -2.593 1.00 55.59 86 GLU A CA 1
ATOM 669 C C . GLU A 1 86 ? 18.357 6.848 -1.473 1.00 55.59 86 GLU A C 1
ATOM 671 O O . GLU A 1 86 ? 19.242 7.671 -1.676 1.00 55.59 86 GLU A O 1
ATOM 676 N N . SER A 1 87 ? 17.851 6.680 -0.245 1.00 50.69 87 SER A N 1
ATOM 677 C CA . SER A 1 87 ? 18.320 7.418 0.938 1.00 50.69 87 SER A CA 1
ATOM 678 C C . SER A 1 87 ? 19.488 6.755 1.690 1.00 50.69 87 SER A C 1
ATOM 680 O O . SER A 1 87 ? 19.917 7.285 2.710 1.00 50.69 87 SER A O 1
ATOM 682 N N . SER A 1 88 ? 19.989 5.590 1.250 1.00 45.12 88 SER A N 1
ATOM 683 C CA . SER A 1 88 ? 20.962 4.781 2.021 1.00 45.12 88 SER A CA 1
ATOM 684 C C . SER A 1 88 ? 22.438 5.024 1.675 1.00 45.12 88 SER A C 1
ATOM 686 O O . SER A 1 88 ? 23.300 4.308 2.180 1.00 45.12 88 SER A O 1
ATOM 688 N N . TRP A 1 89 ? 22.746 5.994 0.813 1.00 43.78 89 TRP A N 1
ATOM 689 C CA . TRP A 1 89 ? 24.118 6.332 0.420 1.00 43.78 89 TRP A CA 1
ATOM 690 C C . TRP A 1 89 ? 24.492 7.725 0.929 1.00 43.78 89 TRP A C 1
ATOM 692 O O . TRP A 1 89 ? 24.525 8.675 0.151 1.00 43.78 89 TRP A O 1
ATOM 702 N N . TYR A 1 90 ? 24.754 7.846 2.231 1.00 40.06 90 TYR A N 1
ATOM 703 C CA . TYR A 1 90 ? 25.504 8.967 2.807 1.00 40.06 90 TYR A CA 1
ATOM 704 C C . TYR A 1 90 ? 26.258 8.538 4.064 1.00 40.06 90 TYR A C 1
ATOM 706 O O . TYR A 1 90 ? 25.657 7.816 4.892 1.00 40.06 90 TYR A O 1
#

pLDDT: mean 86.29, std 12.71, range [40.06, 96.19]

Organism: Kosmotoga olearia (strain ATCC BAA-1733 / DSM 21960 / TBF 19.5.1) (NCBI:txid521045)

Foldseek 3Di:
DDDLQQFFKKWFFPQVCQVVLCVQCVVVVWDWDKDFDQCVFPNDGGIIIGGHPVCVVVSVVSCVVVVTDTPDMDGHPGGPVCSPCVPVDD

InterPro domains:
  IPR021778 Putative Se/S carrier protein-like [PF11823] (14-70)